Protein AF-A0A959SZU2-F1 (afdb_monomer_lite)

Sequence (87 aa):
TNTFGAVFRVRHALAFAVHKFFNEKGFVYMHTPIITASDAEGAGEMFKVTTLPLEGNIPKNEDGTVNYEEDFFGKATNLTVSGQLEG

Secondary structure (DSSP, 8-state):
-HHHHHHHHHHHHHHHHHHHHHHHTTPPP----SEESS-SSSSS-PPEE--S-SSS---B-TTSSB-GGGSTTSS-EEE-S--TT--

Structure (mmCIF, N/CA/C/O backbone):
data_AF-A0A959SZU2-F1
#
_entry.id   AF-A0A959SZU2-F1
#
loop_
_atom_site.group_PDB
_atom_site.id
_atom_site.type_symbol
_atom_site.label_atom_id
_atom_site.label_alt_id
_atom_site.label_comp_id
_atom_site.label_asym_id
_atom_site.label_entity_id
_atom_site.label_seq_id
_atom_site.pdbx_PDB_ins_code
_atom_site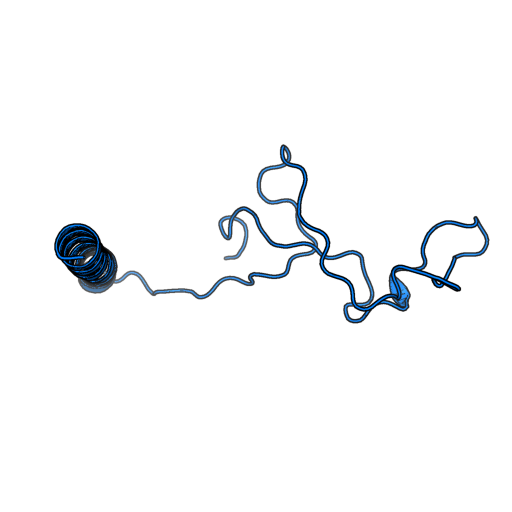.Cartn_x
_atom_site.Cartn_y
_atom_site.Cartn_z
_atom_site.occupancy
_atom_site.B_iso_or_equiv
_atom_site.auth_seq_id
_atom_site.auth_comp_id
_atom_site.auth_asym_id
_atom_site.auth_atom_id
_atom_site.pdbx_PDB_model_num
ATOM 1 N N . THR A 1 1 ? 8.543 11.584 23.150 1.00 74.00 1 THR A N 1
ATOM 2 C CA . THR A 1 1 ? 8.029 12.657 24.034 1.00 74.00 1 THR A CA 1
ATOM 3 C C . THR A 1 1 ? 6.571 12.375 24.381 1.00 74.00 1 THR A C 1
ATOM 5 O O . THR A 1 1 ? 5.931 11.608 23.663 1.00 74.00 1 THR A O 1
ATOM 8 N N . ASN A 1 2 ? 6.032 12.968 25.454 1.00 89.44 2 ASN A N 1
ATOM 9 C CA . ASN A 1 2 ? 4.641 12.750 25.895 1.00 89.44 2 ASN A CA 1
ATOM 10 C C . ASN A 1 2 ? 3.598 13.060 24.805 1.00 89.44 2 ASN A C 1
ATOM 12 O O . ASN A 1 2 ? 2.604 12.343 24.689 1.00 89.44 2 ASN A O 1
ATOM 16 N N . THR A 1 3 ? 3.857 14.065 23.963 1.00 95.12 3 THR A N 1
ATOM 17 C CA . THR A 1 3 ? 2.962 14.492 22.877 1.00 95.12 3 THR A CA 1
ATOM 18 C C . THR A 1 3 ? 2.745 13.401 21.830 1.00 95.12 3 THR A C 1
ATOM 20 O O . THR A 1 3 ? 1.606 13.015 21.587 1.00 95.12 3 THR A O 1
ATOM 23 N N . PHE A 1 4 ? 3.811 12.832 21.255 1.00 96.62 4 PHE A N 1
ATOM 24 C CA . PHE A 1 4 ? 3.665 11.768 20.250 1.00 96.62 4 PHE A CA 1
ATOM 25 C C . PHE A 1 4 ? 3.010 10.511 20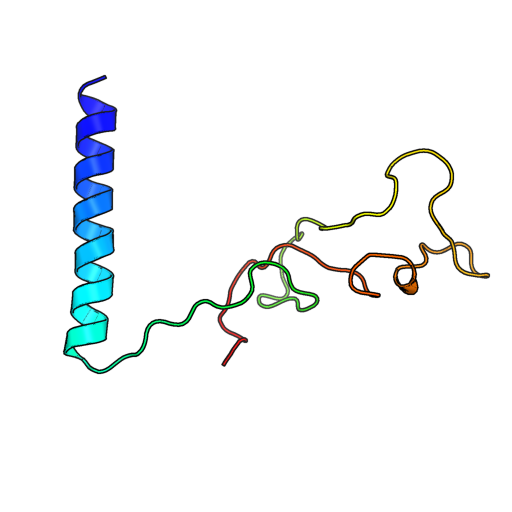.834 1.00 96.62 4 PHE A C 1
ATOM 27 O O . PHE A 1 4 ? 2.197 9.876 20.169 1.00 96.62 4 PHE A O 1
ATOM 34 N N . GLY A 1 5 ? 3.283 10.195 22.105 1.00 97.44 5 GLY A N 1
ATOM 35 C CA . GLY A 1 5 ? 2.602 9.101 22.800 1.00 97.44 5 GLY A CA 1
ATOM 36 C C . GLY A 1 5 ? 1.088 9.316 22.914 1.00 97.44 5 GLY A C 1
ATOM 37 O O . GLY A 1 5 ? 0.321 8.381 22.697 1.00 97.44 5 GLY A O 1
ATOM 38 N N . ALA A 1 6 ? 0.642 10.541 23.216 1.00 98.00 6 ALA A N 1
ATOM 39 C CA . ALA A 1 6 ? -0.782 10.879 23.231 1.00 98.00 6 ALA A CA 1
ATOM 40 C C . ALA A 1 6 ? -1.409 10.771 21.831 1.00 98.00 6 ALA A C 1
ATOM 42 O O . ALA A 1 6 ? -2.457 10.142 21.687 1.00 98.00 6 ALA A O 1
ATOM 43 N N . VAL A 1 7 ? -0.735 11.292 20.799 1.00 98.25 7 VAL A N 1
ATOM 44 C CA . VAL A 1 7 ? -1.198 11.218 19.402 1.00 98.25 7 VAL A CA 1
ATOM 45 C C . VAL A 1 7 ? -1.379 9.767 18.946 1.00 98.25 7 VAL A C 1
ATOM 47 O O . VAL A 1 7 ? -2.423 9.426 18.392 1.00 98.25 7 VAL A O 1
ATOM 50 N N . PHE A 1 8 ? -0.417 8.881 19.220 1.00 97.94 8 PHE A N 1
ATOM 51 C CA . PHE A 1 8 ? -0.525 7.478 18.809 1.00 97.94 8 PHE A CA 1
ATOM 52 C C . PHE A 1 8 ? -1.631 6.713 19.542 1.00 97.94 8 PHE A C 1
ATOM 54 O O . PHE A 1 8 ? -2.292 5.882 18.921 1.00 97.94 8 PHE A O 1
ATOM 61 N N . ARG A 1 9 ? -1.899 7.017 20.821 1.00 98.12 9 ARG A N 1
ATOM 62 C CA . ARG A 1 9 ? -3.041 6.425 21.543 1.00 98.12 9 ARG A CA 1
ATOM 63 C C . ARG A 1 9 ? -4.381 6.853 20.949 1.00 98.12 9 ARG A C 1
ATOM 65 O O . ARG A 1 9 ? -5.257 6.011 20.776 1.00 98.12 9 ARG A O 1
ATOM 72 N N . VAL A 1 10 ? -4.520 8.132 20.595 1.00 98.44 10 VAL A N 1
ATOM 73 C CA . VAL A 1 10 ? -5.721 8.632 19.907 1.00 98.44 10 VAL A CA 1
ATOM 74 C C . VAL A 1 10 ? -5.876 7.952 18.545 1.00 98.44 10 VAL A C 1
ATOM 76 O O . VAL A 1 10 ? -6.946 7.426 18.251 1.00 98.44 10 VAL A O 1
ATOM 79 N N . ARG A 1 11 ? -4.802 7.867 17.745 1.00 98.50 11 ARG A N 1
ATOM 80 C CA . ARG A 1 11 ? -4.818 7.166 16.448 1.00 98.50 11 ARG A CA 1
ATOM 81 C C . ARG A 1 11 ? -5.236 5.700 16.588 1.00 98.50 11 ARG A C 1
ATOM 83 O O . ARG A 1 11 ? -6.042 5.228 15.793 1.00 98.50 11 ARG A O 1
ATOM 90 N N . HIS A 1 12 ? -4.712 4.996 17.590 1.00 98.56 12 HIS A N 1
ATOM 91 C CA . HIS A 1 12 ? -5.075 3.606 17.869 1.00 98.56 12 HIS A CA 1
ATOM 92 C C . HIS A 1 12 ? -6.572 3.456 18.183 1.00 98.56 12 HIS A C 1
ATOM 94 O O . HIS A 1 12 ? -7.243 2.625 17.572 1.00 98.56 12 HIS A O 1
ATOM 100 N N . ALA A 1 13 ? -7.104 4.287 19.085 1.00 98.75 13 ALA A N 1
ATOM 101 C CA . ALA A 1 13 ? -8.518 4.248 19.453 1.00 98.75 13 ALA A CA 1
ATOM 102 C C . ALA A 1 13 ? -9.439 4.526 18.250 1.00 98.75 13 ALA A C 1
ATOM 104 O O . ALA A 1 13 ? -10.438 3.831 18.070 1.00 98.75 13 ALA A O 1
ATOM 105 N N . LEU A 1 14 ? -9.080 5.494 17.398 1.00 98.69 14 LEU A N 1
ATOM 106 C CA . LEU A 1 14 ? -9.826 5.810 16.176 1.00 98.69 14 LEU A CA 1
ATOM 107 C C . LEU A 1 14 ? -9.809 4.653 15.169 1.00 98.69 14 LEU A C 1
ATOM 109 O O . LEU A 1 14 ? -10.860 4.299 14.642 1.00 98.69 14 LEU A O 1
ATOM 113 N N . ALA A 1 15 ? -8.649 4.029 14.936 1.00 98.62 15 ALA A N 1
ATOM 114 C CA . ALA A 1 15 ? -8.543 2.886 14.029 1.00 98.62 15 ALA A CA 1
ATOM 115 C C . ALA A 1 15 ? -9.447 1.725 14.477 1.00 98.62 15 ALA A C 1
ATOM 117 O O . ALA A 1 15 ? -10.207 1.182 13.677 1.00 98.62 15 ALA A O 1
ATOM 118 N N . PHE A 1 16 ? -9.433 1.390 15.772 1.00 98.62 16 PHE A N 1
ATOM 119 C CA . PHE A 1 16 ? -10.308 0.352 16.319 1.00 98.62 16 PHE A CA 1
ATOM 120 C C . PHE A 1 16 ? -11.797 0.708 16.183 1.00 98.62 16 PHE A C 1
ATOM 122 O O . PHE A 1 16 ? -12.599 -0.144 15.803 1.00 98.62 16 PHE A O 1
ATOM 129 N N . ALA A 1 17 ? -12.171 1.965 16.447 1.00 98.69 17 ALA A N 1
ATOM 130 C CA . ALA A 1 17 ? -13.555 2.423 16.331 1.00 98.69 17 ALA A CA 1
ATOM 131 C C . ALA A 1 17 ? -14.103 2.299 14.898 1.00 98.69 17 ALA A C 1
ATOM 133 O O . ALA A 1 17 ? -15.240 1.860 14.725 1.00 98.69 17 ALA A O 1
ATOM 134 N N . VAL A 1 18 ? -13.294 2.618 13.879 1.00 98.56 18 VAL A N 1
ATOM 135 C CA . VAL A 1 18 ? -13.667 2.461 12.460 1.00 98.56 18 VAL A CA 1
ATOM 136 C C . VAL A 1 18 ? -13.958 0.997 12.128 1.00 98.56 18 VAL A C 1
ATOM 138 O O . VAL A 1 18 ? -15.025 0.689 11.596 1.00 98.56 18 VAL A O 1
ATOM 141 N N . HIS A 1 19 ? -13.058 0.078 12.493 1.00 98.44 19 HIS A N 1
ATOM 142 C CA . HIS A 1 19 ? -13.269 -1.353 12.248 1.00 98.44 19 HIS A CA 1
ATOM 143 C C . HIS A 1 19 ? -14.493 -1.896 12.988 1.00 98.44 19 HIS A C 1
ATOM 145 O O . HIS A 1 19 ? -15.286 -2.635 12.406 1.00 98.44 19 HIS A O 1
ATOM 151 N N . LYS A 1 20 ? -14.675 -1.501 14.255 1.00 98.56 20 LYS A N 1
ATOM 152 C CA . LYS A 1 20 ? -15.830 -1.907 15.059 1.00 98.56 20 LYS A CA 1
ATOM 153 C C . LYS A 1 20 ? -17.145 -1.472 14.408 1.00 98.56 20 LYS A C 1
ATOM 155 O O . LYS A 1 20 ? -18.034 -2.304 14.259 1.00 98.56 20 LYS A O 1
ATOM 160 N N . PHE A 1 21 ? -17.247 -0.212 13.980 1.00 98.69 21 PHE A N 1
ATOM 161 C CA . PHE A 1 21 ? -18.447 0.325 13.333 1.00 98.69 21 PHE A CA 1
ATOM 162 C C . PHE A 1 21 ? -18.847 -0.482 12.092 1.00 98.69 21 PHE A C 1
ATOM 164 O O . PHE A 1 21 ? -19.998 -0.896 11.968 1.00 98.69 21 PHE A O 1
ATOM 171 N N . PHE A 1 22 ? -17.900 -0.734 11.185 1.00 98.62 22 PHE A N 1
ATOM 172 C CA . PHE A 1 22 ? -18.182 -1.481 9.958 1.00 98.62 22 PHE A CA 1
ATOM 173 C C . PHE A 1 22 ? -18.553 -2.941 10.245 1.00 98.62 22 PHE A C 1
ATOM 175 O O . PHE A 1 22 ? -19.534 -3.439 9.690 1.00 98.62 22 PHE A O 1
ATOM 182 N N . ASN A 1 23 ? -17.853 -3.595 11.174 1.00 98.56 23 ASN A N 1
ATOM 183 C CA . ASN A 1 23 ? -18.164 -4.963 11.585 1.00 98.56 23 ASN A CA 1
ATOM 184 C C . ASN A 1 23 ? -19.571 -5.082 12.205 1.00 98.56 23 ASN A C 1
ATOM 186 O O . ASN A 1 23 ? -20.329 -5.979 11.847 1.00 98.56 23 ASN A O 1
ATOM 190 N N . GLU A 1 24 ? -19.963 -4.157 13.088 1.00 98.56 24 GLU A N 1
ATOM 191 C CA . GLU A 1 24 ? -21.310 -4.122 13.692 1.00 98.56 24 GLU A CA 1
ATOM 192 C C . GLU A 1 24 ? -22.430 -3.894 12.664 1.00 98.56 24 GLU A C 1
ATOM 194 O O . GLU A 1 24 ? -23.589 -4.222 12.917 1.00 98.56 24 GLU A O 1
ATOM 199 N N . LYS A 1 25 ? -22.094 -3.343 11.496 1.00 98.44 25 LYS A N 1
ATOM 200 C CA . LYS A 1 25 ? -23.012 -3.130 10.372 1.00 98.44 25 LYS A CA 1
ATOM 201 C C . LYS A 1 25 ? -22.975 -4.256 9.332 1.00 98.44 25 LYS A C 1
ATOM 203 O O . LYS A 1 25 ? -23.670 -4.152 8.327 1.00 98.44 25 LYS A O 1
ATOM 208 N N . GLY A 1 26 ? -22.205 -5.320 9.570 1.00 98.19 26 GLY A N 1
ATOM 209 C CA . GLY A 1 26 ? -22.109 -6.477 8.678 1.00 98.19 26 GLY A CA 1
ATOM 210 C C . GLY A 1 26 ? -21.202 -6.274 7.461 1.00 98.19 26 GLY A C 1
ATOM 211 O O . GLY A 1 26 ? -21.244 -7.085 6.539 1.00 98.19 26 GLY A O 1
ATOM 212 N N . PHE A 1 27 ? -20.384 -5.218 7.437 1.00 98.38 27 PHE A N 1
ATOM 213 C CA . PHE A 1 27 ? -19.362 -5.052 6.404 1.00 98.38 27 PHE A CA 1
ATOM 214 C C . PHE A 1 27 ? -18.184 -5.991 6.669 1.00 98.38 27 PHE A C 1
ATOM 216 O O . PHE A 1 27 ? -17.812 -6.239 7.818 1.00 98.38 27 PHE A O 1
ATOM 223 N N . VAL A 1 28 ? -17.561 -6.466 5.592 1.00 97.06 28 VAL A N 1
ATOM 224 C CA . VAL A 1 28 ? -16.361 -7.305 5.645 1.00 97.06 28 VAL A CA 1
ATOM 225 C C . VAL A 1 28 ? -15.141 -6.447 5.348 1.00 97.06 28 VAL A C 1
ATOM 227 O O . VAL A 1 28 ? -15.139 -5.651 4.411 1.00 97.06 28 VAL A O 1
ATOM 230 N N . TYR A 1 29 ? -14.095 -6.607 6.154 1.00 97.00 29 TYR A N 1
ATOM 231 C CA . TYR A 1 29 ? -12.834 -5.924 5.913 1.00 97.00 29 TYR A CA 1
ATOM 232 C C . TYR A 1 29 ? -12.046 -6.633 4.807 1.00 97.00 29 TYR A C 1
ATOM 234 O O . TYR A 1 29 ? -11.773 -7.828 4.910 1.00 97.00 29 TYR A O 1
ATOM 242 N N . MET A 1 30 ? -11.679 -5.889 3.764 1.00 95.81 30 MET A N 1
ATOM 243 C CA . MET A 1 30 ? -10.945 -6.394 2.608 1.00 95.81 30 MET A CA 1
ATOM 244 C C . MET A 1 30 ? -9.561 -5.751 2.526 1.00 95.81 30 MET A C 1
ATOM 246 O O . MET A 1 30 ? -9.420 -4.534 2.631 1.00 95.81 30 MET A O 1
ATOM 250 N N . HIS A 1 31 ? -8.544 -6.580 2.309 1.00 96.25 31 HIS A N 1
ATOM 251 C CA . HIS A 1 31 ? -7.183 -6.134 2.038 1.00 96.25 31 HIS A CA 1
ATOM 252 C C . HIS A 1 31 ? -6.962 -6.052 0.528 1.00 96.25 31 HIS A C 1
ATOM 254 O O . HIS A 1 31 ? -6.533 -7.023 -0.093 1.00 96.25 31 HIS A O 1
ATOM 260 N N . THR A 1 32 ? -7.274 -4.900 -0.061 1.00 95.06 32 THR A N 1
ATOM 261 C CA . THR A 1 32 ? -7.026 -4.645 -1.485 1.00 95.06 32 THR A CA 1
ATOM 262 C C . THR A 1 32 ? -5.516 -4.620 -1.782 1.00 95.06 32 THR A C 1
ATOM 264 O O . THR A 1 32 ? -4.733 -4.223 -0.908 1.00 95.06 32 THR A O 1
ATOM 267 N N . PRO A 1 33 ? -5.074 -5.020 -2.989 1.00 94.50 33 PRO A N 1
ATOM 268 C CA . PRO A 1 33 ? -3.660 -5.004 -3.364 1.00 94.50 33 PRO A CA 1
ATOM 269 C C . PRO A 1 33 ? -3.010 -3.619 -3.213 1.00 94.50 33 PRO A C 1
ATOM 271 O O . PRO A 1 33 ? -3.614 -2.601 -3.538 1.00 94.50 33 PRO A O 1
ATOM 274 N N . ILE A 1 34 ? -1.756 -3.583 -2.744 1.00 94.19 34 ILE A N 1
ATOM 275 C CA . ILE A 1 34 ? -0.965 -2.339 -2.639 1.00 94.19 34 ILE A CA 1
ATOM 276 C C . ILE A 1 34 ? -0.187 -2.065 -3.933 1.00 94.19 34 ILE A C 1
ATOM 278 O O . ILE A 1 34 ? -0.049 -0.915 -4.343 1.00 94.19 34 ILE A O 1
ATOM 282 N N . ILE A 1 35 ? 0.329 -3.116 -4.575 1.00 94.44 35 ILE A N 1
ATOM 283 C CA . ILE A 1 35 ? 0.982 -3.026 -5.884 1.00 94.44 35 ILE A CA 1
ATOM 284 C C . ILE A 1 35 ? -0.095 -3.209 -6.948 1.00 94.44 35 ILE A C 1
ATOM 286 O O . ILE A 1 35 ? -0.843 -4.185 -6.902 1.00 94.44 35 ILE A O 1
ATOM 290 N N . THR A 1 36 ? -0.161 -2.289 -7.905 1.00 91.94 36 THR A N 1
ATOM 291 C CA . THR A 1 36 ? -1.166 -2.296 -8.967 1.00 91.94 36 THR A CA 1
ATOM 29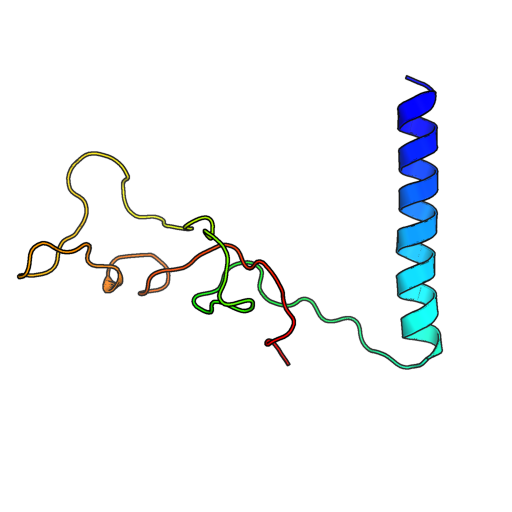2 C C . THR A 1 36 ? -0.567 -1.916 -10.317 1.00 91.94 36 THR A C 1
ATOM 294 O O . THR A 1 36 ? 0.424 -1.194 -10.403 1.00 91.94 36 THR A O 1
ATOM 297 N N . ALA A 1 37 ? -1.181 -2.411 -11.389 1.00 89.50 37 ALA A N 1
ATOM 298 C CA . ALA A 1 37 ? -0.958 -1.914 -12.747 1.00 89.50 37 ALA A CA 1
ATOM 299 C C . ALA A 1 37 ? -2.063 -0.933 -13.186 1.00 89.50 37 ALA A C 1
ATOM 301 O O . ALA A 1 37 ? -2.013 -0.417 -14.299 1.00 89.50 37 ALA A O 1
ATOM 302 N N . SER A 1 38 ? -3.067 -0.704 -12.333 1.00 83.31 38 SER A N 1
ATOM 303 C CA . SER A 1 38 ? -4.202 0.172 -12.604 1.00 83.31 38 SER A CA 1
ATOM 304 C C . SER A 1 38 ? -3.978 1.552 -12.004 1.00 83.31 38 SER A C 1
ATOM 306 O O . SER A 1 38 ? -3.504 1.680 -10.877 1.00 83.31 38 SER A O 1
ATOM 308 N N . ASP A 1 39 ? -4.387 2.581 -12.736 1.00 76.56 39 ASP A N 1
ATOM 309 C CA . ASP A 1 39 ? -4.522 3.926 -12.191 1.00 76.56 39 ASP A CA 1
ATOM 310 C C . ASP A 1 39 ? -5.960 4.113 -11.691 1.00 76.56 39 ASP A C 1
ATOM 312 O O . ASP A 1 39 ? -6.896 4.198 -12.485 1.00 76.56 39 ASP A O 1
ATOM 316 N N . ALA A 1 40 ? -6.145 4.093 -10.370 1.00 67.69 40 ALA A N 1
ATOM 317 C CA . ALA A 1 40 ? -7.469 4.159 -9.756 1.00 67.69 40 ALA A CA 1
ATOM 318 C C . ALA A 1 40 ? -8.077 5.573 -9.726 1.00 67.69 40 ALA A C 1
ATOM 320 O O . ALA A 1 40 ? -9.300 5.697 -9.677 1.00 67.69 40 ALA A O 1
ATOM 321 N N . GLU A 1 41 ? -7.257 6.628 -9.755 1.00 69.31 41 GLU A N 1
ATOM 322 C CA . GLU A 1 41 ? -7.717 8.024 -9.639 1.00 69.31 41 GLU A CA 1
ATOM 323 C C . GLU A 1 41 ? -7.463 8.848 -10.910 1.00 69.31 41 GLU A C 1
ATOM 325 O O . GLU A 1 41 ? -8.034 9.927 -11.065 1.00 69.31 41 GLU A O 1
ATOM 330 N N . GLY A 1 42 ? -6.649 8.342 -11.843 1.00 64.94 42 GLY A N 1
ATOM 331 C CA . GLY A 1 42 ? -6.459 8.914 -13.178 1.00 64.94 42 GLY A CA 1
ATOM 332 C C . GLY A 1 42 ? -5.710 10.249 -13.212 1.00 64.94 42 GLY A C 1
ATOM 333 O O . GLY A 1 42 ? -5.706 10.904 -14.254 1.00 64.94 42 GLY A O 1
ATOM 334 N N . ALA A 1 43 ? -5.145 10.706 -12.087 1.00 57.16 43 ALA A N 1
ATOM 335 C CA . ALA A 1 43 ? -4.697 12.095 -11.939 1.00 57.16 43 ALA A CA 1
ATOM 336 C C . ALA A 1 43 ? -3.434 12.311 -11.076 1.00 57.16 43 ALA A C 1
ATOM 338 O O . ALA A 1 43 ? -3.158 13.448 -10.689 1.00 57.16 43 ALA A O 1
ATOM 339 N N . GLY A 1 44 ? -2.642 11.273 -10.784 1.00 64.56 44 GLY A N 1
ATOM 340 C CA . GLY A 1 44 ? -1.441 11.395 -9.945 1.00 64.56 44 GLY A CA 1
ATOM 341 C C . GLY A 1 44 ? -0.197 10.734 -10.535 1.00 64.56 44 GLY A C 1
ATOM 342 O O . GLY A 1 44 ? -0.283 9.693 -11.181 1.00 64.56 44 GLY A O 1
ATOM 343 N N . GLU A 1 45 ? 0.982 11.308 -10.272 1.00 77.81 45 GLU A N 1
ATOM 344 C CA . GLU A 1 45 ? 2.241 10.580 -10.459 1.00 77.81 45 GLU A CA 1
ATOM 345 C C . GLU A 1 45 ? 2.288 9.419 -9.455 1.00 77.81 45 GLU A C 1
ATOM 347 O O . GLU A 1 45 ? 2.336 9.631 -8.242 1.00 77.81 45 GLU A O 1
ATOM 352 N N . MET A 1 46 ? 2.244 8.182 -9.953 1.00 84.00 46 MET A N 1
ATOM 353 C CA . MET A 1 46 ? 2.346 6.991 -9.112 1.00 84.00 46 MET A CA 1
ATOM 354 C C . MET A 1 46 ? 3.807 6.572 -8.927 1.00 84.00 46 MET A C 1
ATOM 356 O O . MET A 1 46 ? 4.619 6.625 -9.853 1.00 84.00 46 MET A O 1
ATOM 360 N N . PHE A 1 47 ? 4.143 6.091 -7.729 1.00 92.19 47 PHE A N 1
ATOM 361 C CA . PHE A 1 47 ? 5.464 5.525 -7.467 1.00 92.19 47 PHE A CA 1
ATOM 362 C C . PHE A 1 47 ? 5.614 4.181 -8.176 1.00 92.19 47 PHE A C 1
ATOM 364 O O . PHE A 1 47 ? 4.910 3.226 -7.846 1.00 92.19 47 PHE A O 1
ATOM 371 N N . LYS A 1 48 ? 6.566 4.096 -9.109 1.00 92.31 48 LYS A N 1
ATOM 372 C CA . LYS A 1 48 ? 6.886 2.857 -9.822 1.00 92.31 48 LYS A CA 1
ATOM 373 C C . LYS A 1 48 ? 7.505 1.828 -8.880 1.00 92.31 48 LYS A C 1
ATOM 375 O O . LYS A 1 48 ? 8.436 2.135 -8.138 1.00 92.31 48 LYS A O 1
ATOM 380 N N . VAL A 1 49 ? 7.008 0.599 -8.956 1.00 95.19 49 VAL A N 1
ATOM 381 C CA . VAL A 1 49 ? 7.547 -0.569 -8.252 1.00 95.19 49 VAL A CA 1
ATOM 382 C C . VAL A 1 49 ? 8.113 -1.501 -9.306 1.00 95.19 49 VAL A C 1
ATOM 384 O O . VAL A 1 49 ? 7.376 -1.960 -10.175 1.00 95.19 49 VAL A O 1
ATOM 387 N N . THR A 1 50 ? 9.419 -1.743 -9.250 1.00 95.50 50 THR A N 1
ATOM 388 C CA . THR A 1 50 ? 10.147 -2.531 -10.246 1.00 95.50 50 THR A CA 1
ATOM 389 C C . THR A 1 50 ? 11.289 -3.286 -9.584 1.00 95.50 50 THR A C 1
ATOM 391 O O . THR A 1 50 ? 11.851 -2.831 -8.585 1.00 95.50 50 THR A O 1
ATOM 394 N N . THR A 1 51 ? 11.619 -4.443 -10.145 1.00 95.94 51 THR A N 1
ATOM 395 C CA . THR A 1 51 ? 12.835 -5.197 -9.814 1.00 95.94 51 THR A CA 1
ATOM 396 C C . THR A 1 51 ? 13.935 -5.013 -10.853 1.00 95.94 51 THR A C 1
ATOM 398 O O . THR A 1 51 ? 15.051 -5.491 -10.649 1.00 95.94 51 THR A O 1
ATOM 401 N N . LEU A 1 52 ? 13.638 -4.309 -11.951 1.00 95.38 52 LEU A N 1
ATOM 402 C CA . LEU A 1 52 ? 14.618 -4.004 -12.979 1.00 95.38 52 LEU A CA 1
ATOM 403 C C . LEU A 1 52 ? 15.756 -3.153 -12.396 1.00 95.38 52 LEU A C 1
ATOM 405 O O . LEU A 1 52 ? 15.529 -2.315 -11.514 1.00 95.38 52 LEU A O 1
ATOM 409 N N . PRO A 1 53 ? 16.990 -3.338 -12.891 1.00 93.69 53 PRO A N 1
ATOM 410 C CA . PRO A 1 53 ? 18.107 -2.508 -12.474 1.00 93.69 53 PRO A CA 1
ATOM 411 C C . PRO A 1 53 ? 17.842 -1.042 -12.852 1.00 93.69 53 PRO A C 1
ATOM 413 O O . PRO A 1 53 ? 17.371 -0.754 -13.947 1.00 93.69 53 PRO A O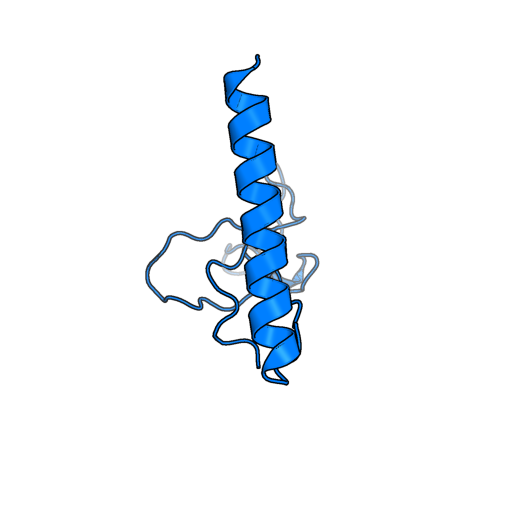 1
ATOM 416 N N . LEU A 1 54 ? 18.148 -0.103 -11.951 1.00 90.88 54 LEU A N 1
ATOM 417 C CA . LEU A 1 54 ? 18.016 1.338 -12.225 1.00 90.88 54 LEU A CA 1
ATOM 418 C C . LEU A 1 54 ? 19.220 1.905 -12.990 1.00 90.88 54 LEU A C 1
ATOM 420 O O . LEU A 1 54 ? 19.120 2.943 -13.640 1.00 90.88 54 LEU A O 1
ATOM 424 N N . GLU A 1 55 ? 20.356 1.216 -12.909 1.00 88.06 55 GLU A N 1
ATOM 425 C CA . GLU A 1 55 ? 21.619 1.584 -13.539 1.00 88.06 55 GLU A CA 1
ATOM 426 C C . GLU A 1 55 ? 22.157 0.403 -14.353 1.00 88.06 55 GLU A C 1
ATOM 428 O O . GLU A 1 55 ? 21.928 -0.762 -14.022 1.00 88.06 55 GLU A O 1
ATOM 433 N N . GLY A 1 56 ? 22.906 0.693 -15.417 1.00 83.62 56 GLY A N 1
ATOM 434 C CA . GLY A 1 56 ? 23.467 -0.332 -16.294 1.00 83.62 56 GLY A CA 1
ATOM 435 C C . GLY A 1 56 ? 22.488 -0.794 -17.376 1.00 83.62 56 GLY A C 1
ATOM 436 O O . GLY A 1 56 ? 21.827 0.023 -18.018 1.00 83.62 56 GLY A O 1
ATOM 437 N N . ASN A 1 57 ? 22.453 -2.101 -17.639 1.00 86.94 57 ASN A N 1
ATOM 438 C CA . ASN A 1 57 ? 21.712 -2.664 -18.767 1.00 86.94 57 ASN A CA 1
ATOM 439 C C . ASN A 1 57 ? 20.264 -2.994 -18.378 1.00 86.94 57 ASN A C 1
ATOM 441 O O . ASN A 1 57 ? 19.953 -4.130 -18.028 1.00 86.94 57 ASN A O 1
ATOM 445 N N . ILE A 1 58 ? 19.392 -1.987 -18.429 1.00 93.44 58 ILE A N 1
ATOM 446 C CA . ILE A 1 58 ? 17.941 -2.190 -18.336 1.00 93.44 58 ILE A CA 1
ATOM 447 C C . ILE A 1 58 ? 17.485 -2.956 -19.585 1.00 93.44 58 ILE A C 1
ATOM 449 O O . ILE A 1 58 ? 17.833 -2.520 -20.686 1.00 93.44 58 ILE A O 1
ATOM 453 N N . PRO A 1 59 ? 16.712 -4.048 -19.451 1.00 93.56 59 PRO A N 1
ATOM 454 C CA . PRO A 1 59 ? 16.116 -4.732 -20.590 1.00 93.56 59 PRO A CA 1
ATOM 455 C C . PRO A 1 59 ? 15.301 -3.782 -21.465 1.00 93.56 59 PRO A C 1
ATOM 457 O O . PRO A 1 59 ? 14.539 -2.948 -20.964 1.00 93.56 59 PRO A O 1
ATOM 460 N N . LYS A 1 60 ? 15.473 -3.897 -22.782 1.00 94.38 60 LYS A N 1
ATOM 461 C CA . LYS A 1 60 ? 14.810 -3.041 -23.766 1.00 94.38 60 LYS A CA 1
ATOM 462 C C . LYS A 1 60 ? 14.172 -3.861 -24.871 1.00 94.38 60 LYS A C 1
ATOM 464 O O . LYS A 1 60 ? 14.717 -4.880 -25.281 1.00 94.38 60 LYS A O 1
ATOM 469 N N . ASN A 1 61 ? 13.054 -3.356 -25.370 1.00 93.62 61 ASN A N 1
ATOM 470 C CA . ASN A 1 61 ? 12.413 -3.840 -26.582 1.00 93.62 61 ASN A CA 1
ATOM 471 C C . ASN A 1 61 ? 13.221 -3.421 -27.824 1.00 93.62 61 ASN A C 1
ATOM 473 O O . ASN A 1 61 ? 14.122 -2.580 -27.744 1.00 93.62 61 ASN A O 1
ATOM 477 N N . GLU A 1 62 ? 12.863 -3.959 -28.992 1.00 94.38 62 GLU A N 1
ATOM 478 C CA . GLU A 1 62 ? 13.499 -3.613 -30.276 1.00 94.38 62 GLU A CA 1
ATOM 479 C C . GLU A 1 62 ? 13.401 -2.113 -30.615 1.00 94.38 62 GLU A C 1
ATOM 481 O O . GLU A 1 62 ? 14.286 -1.562 -31.266 1.00 94.38 62 GLU A O 1
ATOM 486 N N . ASP A 1 63 ? 12.358 -1.433 -30.130 1.00 93.81 63 ASP A N 1
ATOM 487 C CA . ASP A 1 63 ? 12.147 0.011 -30.295 1.00 93.81 63 ASP A CA 1
ATOM 488 C C . ASP A 1 63 ? 12.946 0.877 -29.295 1.00 93.81 63 ASP A C 1
ATOM 490 O O . ASP A 1 63 ? 12.891 2.107 -29.339 1.00 93.81 63 ASP A O 1
ATOM 494 N N . GLY A 1 64 ? 13.703 0.246 -28.392 1.00 91.12 64 GLY A N 1
ATOM 495 C CA . GLY A 1 64 ? 14.518 0.904 -27.375 1.00 91.12 64 GLY A CA 1
ATOM 496 C C . GLY A 1 64 ? 13.769 1.330 -26.106 1.00 91.12 64 GLY A C 1
ATOM 497 O O . GLY A 1 64 ? 14.409 1.885 -25.203 1.00 91.12 64 GLY A O 1
ATOM 498 N N . THR A 1 65 ? 12.460 1.072 -26.000 1.00 92.81 65 THR A N 1
ATOM 499 C CA . THR A 1 65 ? 11.681 1.265 -24.764 1.00 92.81 65 THR A CA 1
ATOM 500 C C . THR A 1 65 ? 12.023 0.199 -23.721 1.00 92.81 65 THR A C 1
ATOM 502 O O . THR A 1 65 ? 12.580 -0.844 -24.053 1.00 92.81 65 THR A O 1
ATOM 505 N N . VAL A 1 66 ? 11.732 0.455 -22.440 1.00 93.94 66 VAL A N 1
ATOM 506 C CA . VAL A 1 66 ? 11.979 -0.522 -21.362 1.00 93.94 66 VAL A CA 1
ATOM 507 C C . VAL A 1 66 ? 11.092 -1.751 -21.561 1.00 93.94 66 VAL A C 1
ATOM 509 O O . VAL A 1 66 ? 9.872 -1.618 -21.675 1.00 93.94 66 VAL A O 1
ATOM 512 N N . ASN A 1 67 ? 11.698 -2.938 -21.548 1.00 95.06 67 ASN A N 1
ATOM 513 C CA . ASN A 1 67 ? 10.968 -4.197 -21.609 1.00 95.06 67 ASN A CA 1
ATOM 514 C C . ASN A 1 67 ? 10.427 -4.565 -20.217 1.00 95.06 67 ASN A C 1
ATOM 516 O O . ASN A 1 67 ? 11.134 -5.141 -19.393 1.00 95.06 67 ASN A O 1
ATOM 520 N N . TYR A 1 68 ? 9.165 -4.225 -19.952 1.00 94.88 68 TYR A N 1
ATOM 521 C CA . TYR A 1 68 ? 8.494 -4.579 -18.697 1.00 94.88 68 TYR A CA 1
ATOM 522 C C . TYR A 1 68 ? 8.048 -6.045 -18.618 1.00 94.88 68 TYR A C 1
ATOM 524 O O . TYR A 1 68 ? 7.674 -6.482 -17.531 1.00 94.88 68 TYR A O 1
ATOM 532 N N . GLU A 1 69 ? 8.101 -6.813 -19.713 1.00 95.06 69 GLU A N 1
ATOM 533 C CA . GLU A 1 69 ? 7.840 -8.260 -19.665 1.00 95.06 69 GLU A CA 1
ATOM 534 C C . GLU A 1 69 ? 8.917 -8.999 -18.858 1.00 95.06 69 GLU A C 1
ATOM 536 O O . GLU A 1 69 ? 8.639 -10.038 -18.265 1.00 95.06 69 GLU A O 1
ATOM 541 N N . GLU A 1 70 ? 10.128 -8.436 -18.788 1.00 94.19 70 GLU A N 1
ATOM 542 C CA . GLU A 1 70 ? 11.234 -8.943 -17.967 1.00 94.19 70 GLU A CA 1
ATOM 543 C C . GLU A 1 70 ? 11.198 -8.458 -16.508 1.00 94.19 70 GLU A C 1
ATOM 545 O O . GLU A 1 70 ? 12.017 -8.888 -15.695 1.00 94.19 70 GLU A O 1
ATOM 550 N N . ASP A 1 71 ? 10.265 -7.572 -16.145 1.00 95.50 71 ASP A N 1
ATOM 551 C CA . ASP A 1 71 ? 10.066 -7.193 -14.745 1.00 95.50 71 ASP A CA 1
ATOM 552 C C . ASP A 1 71 ? 9.284 -8.282 -13.991 1.00 95.50 71 ASP A C 1
ATOM 554 O O . ASP A 1 71 ? 8.595 -9.111 -14.583 1.00 95.50 71 ASP A O 1
ATOM 558 N N . PHE A 1 72 ? 9.325 -8.258 -12.659 1.00 96.19 72 PHE A N 1
ATOM 559 C CA . PHE A 1 72 ? 8.779 -9.320 -11.808 1.00 96.19 72 PHE A CA 1
ATOM 560 C C . PHE A 1 72 ? 7.304 -9.655 -12.088 1.00 96.19 72 PHE A C 1
ATOM 562 O O . PHE A 1 72 ? 6.909 -10.819 -12.040 1.00 96.19 72 PHE A O 1
ATOM 569 N N . PHE A 1 73 ? 6.481 -8.641 -12.372 1.00 95.00 73 PHE A N 1
ATOM 570 C CA . PHE A 1 73 ? 5.051 -8.815 -12.652 1.00 95.00 73 PHE A CA 1
ATOM 571 C C . PHE A 1 73 ? 4.725 -8.935 -14.150 1.00 95.00 73 PHE A C 1
ATOM 573 O O . PHE A 1 73 ? 3.545 -9.001 -14.502 1.00 95.00 73 PHE A O 1
ATOM 580 N N . GLY A 1 74 ? 5.738 -8.931 -15.026 1.00 94.50 74 GLY A N 1
ATOM 581 C CA . GLY A 1 74 ? 5.589 -8.999 -16.485 1.00 94.50 74 GLY A CA 1
ATOM 582 C C . GLY A 1 74 ? 4.877 -7.793 -17.112 1.00 94.50 74 GLY A C 1
ATOM 583 O O . GLY A 1 74 ? 4.384 -7.875 -18.233 1.00 94.50 74 GLY A O 1
ATOM 584 N N . LYS A 1 75 ? 4.742 -6.693 -16.366 1.00 93.50 75 LYS A N 1
ATOM 585 C CA . LYS A 1 75 ? 4.156 -5.417 -16.795 1.00 93.50 75 LYS A CA 1
ATOM 586 C C . LYS A 1 75 ? 4.585 -4.308 -15.845 1.00 93.50 75 LYS A C 1
ATOM 588 O O . LYS A 1 75 ? 5.001 -4.572 -14.719 1.00 93.50 75 LYS A O 1
ATOM 593 N N . ALA A 1 76 ? 4.431 -3.060 -16.278 1.00 92.56 76 ALA A N 1
ATOM 594 C CA . ALA A 1 76 ? 4.694 -1.910 -15.425 1.00 92.56 76 ALA A CA 1
ATOM 595 C C . ALA A 1 76 ? 3.726 -1.883 -14.229 1.00 92.56 76 ALA A C 1
ATOM 597 O O . ALA A 1 76 ? 2.506 -1.940 -14.401 1.00 92.56 76 ALA A O 1
ATOM 598 N N . THR A 1 77 ? 4.278 -1.768 -13.021 1.00 94.81 77 THR A N 1
ATOM 599 C CA . THR A 1 77 ? 3.515 -1.716 -11.768 1.00 94.81 77 THR A CA 1
ATOM 600 C C . THR A 1 77 ? 3.898 -0.520 -10.913 1.00 94.81 77 THR A C 1
ATOM 602 O O . THR A 1 77 ? 5.021 -0.020 -10.969 1.00 94.81 77 THR A O 1
ATOM 605 N N . ASN A 1 78 ? 2.956 -0.076 -10.089 1.00 93.88 78 ASN A N 1
ATOM 606 C CA . ASN A 1 78 ? 3.081 1.080 -9.218 1.00 93.88 78 ASN A CA 1
ATOM 607 C C . ASN A 1 78 ? 2.462 0.801 -7.839 1.00 93.88 78 ASN A C 1
ATOM 609 O O . ASN A 1 78 ? 1.750 -0.187 -7.651 1.00 93.88 78 ASN A O 1
ATOM 613 N N . LEU A 1 79 ? 2.715 1.683 -6.873 1.00 93.50 79 LEU A N 1
ATOM 614 C CA . LEU A 1 79 ? 1.950 1.730 -5.628 1.00 93.50 79 LEU A CA 1
ATOM 615 C C . LEU A 1 79 ? 0.587 2.370 -5.889 1.00 93.50 79 LEU A C 1
ATOM 617 O O . LEU A 1 79 ? 0.518 3.454 -6.470 1.00 93.50 79 LEU A O 1
ATOM 621 N N . THR A 1 80 ? -0.481 1.706 -5.450 1.00 91.75 80 THR A N 1
ATOM 622 C CA . THR A 1 80 ? -1.838 2.229 -5.606 1.00 91.75 80 THR A CA 1
ATOM 623 C C . THR A 1 80 ? -2.054 3.491 -4.774 1.00 91.75 80 THR A C 1
ATOM 625 O O . THR A 1 80 ? -1.566 3.606 -3.647 1.00 91.75 80 THR A O 1
ATOM 628 N N . VAL A 1 81 ? -2.836 4.417 -5.322 1.00 90.50 81 VAL A N 1
ATOM 629 C CA . VAL A 1 81 ? -3.362 5.585 -4.603 1.00 90.50 81 VAL A CA 1
ATOM 630 C C . VAL A 1 81 ? -4.676 5.262 -3.885 1.00 90.50 81 VAL A C 1
ATOM 632 O O . VAL A 1 81 ? -4.971 5.844 -2.844 1.00 90.50 81 VAL A O 1
ATOM 635 N N . SER A 1 82 ? -5.434 4.280 -4.392 1.00 89.19 82 SER A N 1
ATOM 636 C CA . SER A 1 82 ? -6.742 3.889 -3.865 1.00 89.19 82 SER A CA 1
ATOM 637 C C . SER A 1 82 ? -7.104 2.449 -4.239 1.00 89.19 82 SER A C 1
ATOM 639 O O . SER A 1 82 ? -6.889 2.006 -5.364 1.00 89.19 82 SER A O 1
ATOM 641 N N . GLY A 1 83 ? -7.703 1.717 -3.298 1.00 89.06 83 GLY A N 1
ATOM 642 C CA . GLY A 1 83 ? -8.247 0.371 -3.525 1.00 89.06 83 GLY A CA 1
ATOM 643 C C . GLY A 1 83 ? -9.684 0.358 -4.062 1.00 89.06 83 GLY A C 1
ATOM 644 O O . GLY A 1 83 ? -10.292 -0.700 -4.101 1.00 89.06 83 GLY A O 1
ATOM 645 N N . GLN A 1 84 ? -10.262 1.509 -4.428 1.00 87.94 84 GLN A N 1
ATOM 646 C CA . GLN A 1 84 ? -11.693 1.631 -4.758 1.00 87.94 84 GLN A CA 1
ATOM 647 C C . GLN A 1 84 ? -12.150 0.758 -5.938 1.00 87.94 84 GLN A C 1
ATOM 649 O O . GLN A 1 84 ? -13.300 0.326 -5.957 1.00 87.94 84 GLN A O 1
ATOM 654 N N . LEU A 1 85 ? -11.288 0.546 -6.935 1.00 86.56 85 LEU A N 1
ATOM 655 C CA . LEU A 1 85 ? -11.621 -0.259 -8.117 1.00 86.56 85 LEU A CA 1
ATOM 656 C C . LEU A 1 85 ? -11.480 -1.767 -7.875 1.00 86.56 85 LEU A C 1
ATOM 658 O O . LEU A 1 85 ? -11.840 -2.559 -8.741 1.00 86.56 85 LEU A O 1
ATOM 662 N N . GLU A 1 86 ? -10.959 -2.153 -6.712 1.00 79.56 86 GLU A N 1
ATOM 663 C CA . GLU A 1 86 ? -10.747 -3.541 -6.327 1.00 79.56 86 GLU A CA 1
ATOM 664 C C . GLU A 1 86 ? -11.992 -4.020 -5.560 1.00 79.56 86 GLU A C 1
ATOM 666 O O . GLU A 1 86 ? -12.251 -3.573 -4.439 1.00 79.56 86 GLU A O 1
ATOM 671 N N . GLY A 1 87 ? -12.797 -4.888 -6.181 1.00 62.75 87 GLY A N 1
ATOM 672 C CA . GLY A 1 87 ? -14.072 -5.370 -5.635 1.00 62.75 87 GLY A CA 1
ATOM 673 C C . GLY A 1 87 ? -14.558 -6.650 -6.289 1.00 62.75 87 GLY A C 1
ATOM 674 O O . GLY A 1 87 ? -14.650 -6.670 -7.535 1.00 62.75 87 GLY A O 1
#

Radius of gyration: 19.67 Å; chains: 1; bounding box: 46×24×56 Å

pLDDT: mean 91.57, std 9.07, range [57.16, 98.75]

Foldseek 3Di:
DVVVVVVVVVVVVVVVVVVVVCVVVVHDDDDADQKDPDAPPPDDDFAWDWPADPDDDAPADPVRHGQCCPTPVRHTITGYPDRVVPD

=== Feature glossary ===
Feature key, reading from the visual/contextual features back to the raw sequence:

Rendered structure images. Structure images are PyMOL renders from six orthogonal camera directions. Cartoon representation draws helices as coils and strands as arrows; sticks shows the backbone as bonds; surface shows the solvent-excluded envelope. Rainbow coloring maps sequence position to hue (blue→red, N→C); chain coloring assigns a distinct color per polypeptide.

Contact-map, Ramachandran, and PAE plots. Three diagnostic plots accompany the record. The Cα contact map visualizes the tertiary structure as a 2D adjacency matrix (8 Å cutoff, sequence-local contacts suppressed). The Ramachandran plot shows the distribution of backbone (φ, ψ) torsions, with points in the α and β basins reflecting secondary structure content. The PAE plot shows AlphaFold's inter-residue confidence as a color matrix.

InterPro / GO / CATH / organism. The annotation block draws on four external resources. InterPro: which protein families and domains the sequence belongs to. GO: standardized terms for what the protein does, what process it participates in, and where in the cell it acts. CATH: which structural fold it has in the CATH hierarchy. Organism: the species of origin.

Nearest PDB structures. Structural nearest neighbors (via Foldseek easy-search vs the PDB). Reported per hit: target PDB id, E-value, and alignment TM-score. A TM-score above ~0.5 is the conventional threshold for 'same fold'.

Predicted aligned error. Predicted aligned error is Alph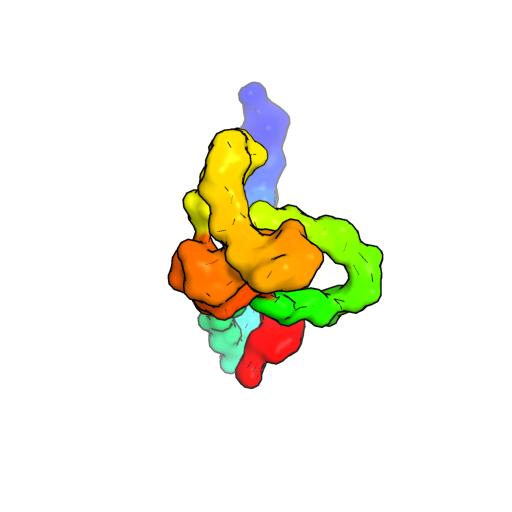aFold's pairwise confidence. Unlike pLDDT (per-residue), PAE is per-residue-pair and captures whether two parts of the structure are correctly placed relative to each other. Units are ångströms of expected positional error.

Solvent-accessible surface area. SASA measures how much of the protein is reachable by solvent. It is computed by rolling a water-sized probe over the atomic surface and summing the exposed area (Å²). Per-residue SASA distinguishes core (buried, low SASA) from surface (exposed, high SASA) residues; total SASA is a whole-molecule size measure.

B-factor. Crystallographic B-factors measure how much each atom's electron density is smeared out, in Å². They rise in mobile loops and surface residues and fall in the buried interior. In AlphaFold models this column is repurposed to hold pLDDT instead.

pLDDT. For AlphaFold models, the B-factor field carries pLDDT — the model's own estimate of local accuracy on a 0–100 scale. Regions with pLDDT<50 should be treated as essentially unmodeled; they often correspond to intrinsically disordered segments.

Backbone torsions (φ/ψ). φ (phi) and ψ (psi) are the two rotatable backbone dihedrals per residue: φ is the C(i-1)–N–Cα–C torsion, ψ is the N–Cα–C–N(i+1) torsion, both in degrees on (−180°, 180°]. α-helical residues cluster near (−60°, −45°); β-strand residues near (−120°, +130°). A Ramachandran plot is simply a scatter of (φ, ψ) for every residue.

Radius of gyration, Cα contacts, bounding box. Radius of gyration (Rg) is the root-mean-square distance of Cα atoms from their centroid — a single number for overall size and compactness. A globular domain of N residues has Rg ≈ 2.2·N^0.38 Å; an extended or disordered chain has a much larger Rg. The Cα contact count is the number of residue pairs whose Cα atoms are within 8 Å and are more than four positions apart in sequence — a standard proxy for tertiary packing density. The bounding box is the smallest axis-aligned box enclosing all Cα atoms.

Secondary structure (3-state, P-SEA). Three-state secondary structure (P-SEA) collapses the eight DSSP classes into helix (a), strand (b), and coil (c). P-SEA assigns these from Cα geometry alone — distances and angles — without requiring backbone oxygens, so it works on any Cα trace.

Secondary structure (8-state, DSSP). Secondary structure is the local, repeating backbone conformation. DSSP classifies it into eight states by reading the hydrogen-bond network: three helix types (H, G, I), two β types (E, B), two non-regular types (T, S), and unstructured coil (-).

Foldseek 3Di. The Foldseek 3Di string encodes local tertiary geometry as a 20-letter alphabet — one character per residue — derived from the relative positions of nearby Cα atoms. Unlike the amino-acid sequence, 3Di is a direct function of the 3D structure, so two proteins with the same fold have similar 3Di strings even at low sequence identity.

mmCIF coordinates. Structure coordinates are given as an mmCIF _atom_site loop: one row per atom with element, residue name, chain id, sequence number, and x/y/z position in Å. Only the four main-chain atoms per residue are included here; side chains are omitted to keep the record compact.

Sequence. This is the polypeptide sequence — one letter per res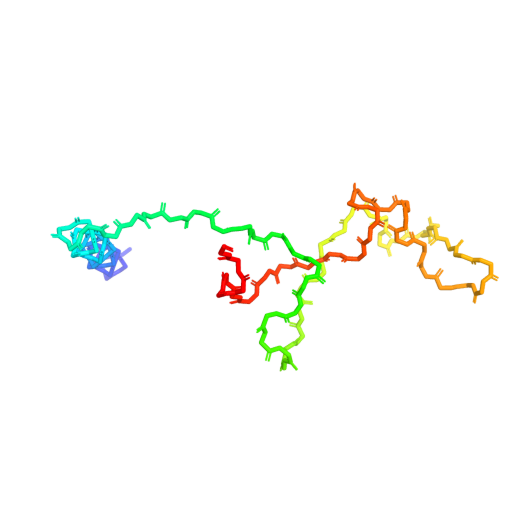idue, N-terminus first. Length ranges from a few dozen residues for small domains to over a thousand for large multi-domain proteins.